Protein AF-A0A7V6NJV3-F1 (afdb_monomer_lite)

Sequence (129 aa):
MEFLDHMERPPFTVGEKKTIIDPGDWLSTETMGLIVEGKIKAVQDPDRCMKENDEMISQYQAFKESEEYSALSLIKIFEKTKDQLQQRGYYEVAIPLIRKMSPDYNEYYLKLLSANEKFISDGKIIENN

Structure (mmCIF, N/CA/C/O backbone):
data_AF-A0A7V6NJV3-F1
#
_entry.id   AF-A0A7V6NJV3-F1
#
loop_
_atom_site.group_PDB
_atom_site.id
_atom_site.type_symbol
_atom_site.label_atom_id
_atom_site.label_alt_id
_atom_site.label_comp_id
_atom_site.label_asym_id
_atom_site.label_entity_id
_atom_site.label_seq_id
_atom_site.pdbx_PDB_ins_code
_atom_site.Cartn_x
_atom_site.Cartn_y
_atom_site.Cartn_z
_atom_site.occupancy
_atom_site.B_iso_or_equiv
_atom_site.auth_seq_id
_atom_site.auth_comp_id
_atom_site.auth_asym_id
_atom_site.auth_atom_id
_atom_site.pdbx_PDB_model_num
ATOM 1 N N . MET A 1 1 ? -2.631 -18.355 -15.934 1.00 59.09 1 MET A N 1
ATOM 2 C CA . MET A 1 1 ? -1.225 -18.008 -15.648 1.00 59.09 1 MET A CA 1
ATOM 3 C C . MET A 1 1 ? -0.612 -17.203 -16.783 1.00 59.09 1 MET A C 1
ATOM 5 O O . MET A 1 1 ? -0.001 -16.199 -16.460 1.00 59.09 1 MET A O 1
ATOM 9 N N . GLU A 1 2 ? -0.917 -17.512 -18.054 1.00 78.88 2 GLU A N 1
ATOM 10 C CA . GLU A 1 2 ? -0.373 -16.806 -19.237 1.00 78.88 2 GLU A CA 1
ATOM 11 C C . GLU A 1 2 ? -0.377 -15.268 -19.166 1.00 78.88 2 GLU A C 1
ATOM 13 O O . GLU A 1 2 ? 0.581 -14.639 -19.594 1.00 78.88 2 GLU A O 1
ATOM 18 N N . PHE A 1 3 ? -1.402 -14.633 -18.583 1.00 87.56 3 PHE A N 1
ATOM 19 C CA . PHE A 1 3 ? -1.435 -13.168 -18.466 1.00 87.56 3 PHE A CA 1
ATOM 20 C C . PHE A 1 3 ? -0.214 -12.586 -17.726 1.00 87.56 3 PHE A C 1
ATOM 22 O O . PHE A 1 3 ? 0.371 -11.609 -18.187 1.00 87.56 3 PHE A O 1
ATOM 29 N N . LEU A 1 4 ? 0.183 -13.177 -16.590 1.00 84.44 4 LEU A N 1
ATOM 30 C CA . LEU A 1 4 ? 1.318 -12.676 -15.804 1.00 84.44 4 LEU A CA 1
ATOM 31 C C . LEU A 1 4 ? 2.654 -12.986 -16.487 1.00 84.44 4 LEU A C 1
ATOM 33 O O . LEU A 1 4 ? 3.577 -12.180 -16.398 1.00 84.44 4 LEU A O 1
ATOM 37 N N . ASP A 1 5 ? 2.729 -14.108 -17.204 1.00 86.00 5 ASP A N 1
ATOM 38 C CA . ASP A 1 5 ? 3.933 -14.541 -17.920 1.00 86.00 5 ASP A CA 1
ATOM 39 C C . ASP A 1 5 ? 4.291 -13.590 -19.079 1.00 86.00 5 ASP A C 1
ATOM 41 O O . ASP A 1 5 ? 5.453 -13.488 -19.472 1.00 86.00 5 ASP A O 1
ATOM 45 N N . HIS A 1 6 ? 3.305 -12.851 -19.599 1.00 86.38 6 HIS A N 1
ATOM 46 C CA . HIS A 1 6 ? 3.474 -11.860 -20.665 1.00 86.38 6 HIS A CA 1
ATOM 47 C C . HIS A 1 6 ? 3.556 -10.407 -20.168 1.00 86.38 6 HIS A C 1
ATOM 49 O O . HIS A 1 6 ? 3.683 -9.489 -20.983 1.00 86.38 6 HIS A O 1
ATOM 55 N N . MET A 1 7 ? 3.504 -10.158 -18.854 1.00 84.44 7 MET A N 1
ATOM 56 C CA . MET A 1 7 ? 3.704 -8.804 -18.338 1.00 84.44 7 MET A CA 1
ATOM 57 C C . MET A 1 7 ? 5.172 -8.403 -18.448 1.00 84.44 7 MET A C 1
ATOM 59 O O . MET A 1 7 ? 6.038 -8.887 -17.718 1.00 84.44 7 MET A O 1
ATOM 63 N N . GLU A 1 8 ? 5.459 -7.460 -19.340 1.00 84.56 8 GLU A N 1
ATOM 64 C CA . GLU A 1 8 ? 6.790 -6.877 -19.408 1.00 84.56 8 GLU A CA 1
ATOM 65 C C . GLU A 1 8 ? 7.047 -6.004 -18.181 1.00 84.56 8 GLU A C 1
ATOM 67 O O . GLU A 1 8 ? 6.161 -5.337 -17.636 1.00 84.56 8 GLU A O 1
ATOM 72 N N . ARG A 1 9 ? 8.311 -5.971 -17.769 1.00 77.88 9 ARG A N 1
ATOM 73 C CA . ARG A 1 9 ? 8.757 -5.101 -16.688 1.00 77.88 9 ARG A CA 1
ATOM 74 C C . ARG A 1 9 ? 8.589 -3.630 -17.097 1.00 77.88 9 ARG A C 1
ATOM 76 O O . ARG A 1 9 ? 8.971 -3.287 -18.219 1.00 77.88 9 ARG A O 1
ATOM 83 N N . PRO A 1 10 ? 8.143 -2.742 -16.186 1.00 85.06 10 PRO A N 1
ATOM 84 C CA . PRO A 1 10 ? 8.187 -1.306 -16.428 1.00 85.06 10 PRO A CA 1
ATOM 85 C C . PRO A 1 10 ? 9.588 -0.859 -16.883 1.00 85.06 10 PRO A C 1
ATOM 87 O O . PRO A 1 10 ? 10.594 -1.381 -16.381 1.00 85.06 10 PRO A O 1
ATOM 90 N N . PRO A 1 11 ? 9.692 0.108 -17.813 1.00 87.56 11 PRO A N 1
ATOM 91 C CA . PRO A 1 11 ? 10.969 0.533 -18.377 1.00 87.56 11 PRO A CA 1
ATOM 92 C C . PRO A 1 11 ? 11.748 1.409 -17.384 1.00 87.56 11 PRO A C 1
ATOM 94 O O . PRO A 1 11 ? 11.845 2.627 -17.542 1.00 87.56 11 PRO A O 1
ATOM 97 N N . PHE A 1 12 ? 12.282 0.805 -16.322 1.00 90.31 12 PHE A N 1
ATOM 98 C CA . PHE A 1 12 ? 13.040 1.511 -15.291 1.00 90.31 12 PHE A CA 1
ATOM 99 C C . PHE A 1 12 ? 14.405 1.987 -15.806 1.00 90.31 12 PHE A C 1
ATOM 101 O O . PHE A 1 12 ? 15.136 1.234 -16.463 1.00 90.31 12 PHE A O 1
ATOM 108 N N . THR A 1 13 ? 14.780 3.219 -15.462 1.00 91.62 13 THR A N 1
ATOM 109 C CA . THR A 1 13 ? 16.120 3.767 -15.705 1.00 91.62 13 THR A CA 1
ATOM 110 C C . THR A 1 13 ? 17.168 3.037 -14.858 1.00 91.62 13 THR A C 1
ATOM 112 O O . THR A 1 13 ? 16.845 2.315 -13.914 1.00 91.62 13 THR A O 1
ATOM 115 N N . VAL A 1 14 ? 18.455 3.226 -15.169 1.00 88.31 14 VAL A N 1
ATOM 116 C CA . VAL A 1 14 ? 19.549 2.658 -14.358 1.00 88.31 14 VAL A CA 1
ATOM 117 C C . VAL A 1 14 ? 19.492 3.164 -12.910 1.00 88.31 14 VAL A C 1
ATOM 119 O O 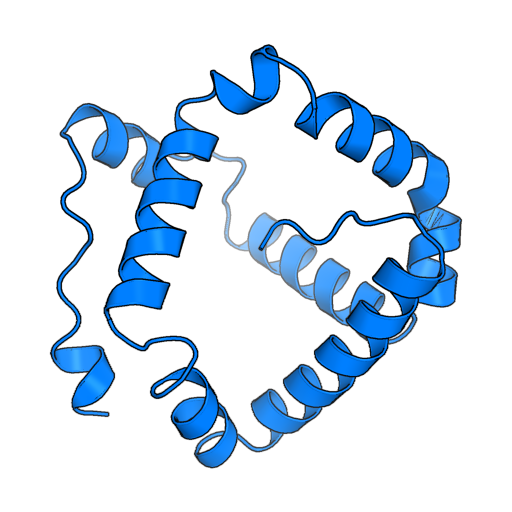. VAL A 1 14 ? 19.685 2.377 -11.986 1.00 88.31 14 VAL A O 1
ATOM 122 N N . GLY A 1 15 ? 19.168 4.447 -12.710 1.00 87.31 15 GLY A N 1
ATOM 123 C CA . GLY A 1 15 ? 19.010 5.037 -11.378 1.00 87.31 15 GLY A CA 1
ATOM 124 C C . GLY A 1 15 ? 17.850 4.418 -10.597 1.00 87.31 15 GLY A C 1
ATOM 125 O O . GLY A 1 15 ? 18.038 3.996 -9.462 1.00 87.31 15 GLY A O 1
ATOM 126 N N . GLU A 1 16 ? 16.685 4.271 -11.235 1.00 89.88 16 GLU A N 1
ATOM 127 C CA . GLU A 1 16 ? 15.503 3.640 -10.625 1.00 89.88 16 GLU A CA 1
ATOM 128 C C . GLU A 1 16 ? 15.775 2.177 -10.241 1.00 89.88 16 GLU A C 1
ATOM 130 O O . GLU A 1 16 ? 15.445 1.747 -9.139 1.00 89.88 16 GLU A O 1
ATOM 135 N N . LYS A 1 17 ? 16.449 1.414 -11.114 1.00 87.81 17 LYS A N 1
ATOM 136 C CA . LYS A 1 17 ? 16.841 0.026 -10.822 1.00 87.81 17 LYS A CA 1
ATOM 137 C C . LYS A 1 17 ? 17.751 -0.071 -9.602 1.00 87.81 17 LYS A C 1
ATOM 139 O O . LYS A 1 17 ? 17.572 -0.987 -8.806 1.00 87.81 17 LYS A O 1
ATOM 144 N N . LYS A 1 18 ? 18.702 0.856 -9.441 1.00 86.44 18 LYS A N 1
ATOM 145 C CA . LYS A 1 18 ? 19.582 0.885 -8.267 1.00 86.44 18 LYS A CA 1
ATOM 146 C C . LYS A 1 18 ? 18.776 1.079 -6.979 1.00 86.44 18 LYS A C 1
ATOM 148 O O . LYS A 1 18 ? 18.987 0.329 -6.038 1.00 86.44 18 LYS A O 1
ATOM 153 N N . THR A 1 19 ? 17.823 2.013 -6.971 1.00 84.50 19 THR A N 1
ATOM 154 C CA . THR A 1 19 ? 16.923 2.241 -5.825 1.00 84.50 19 THR A CA 1
ATOM 155 C C . THR A 1 19 ? 16.076 1.010 -5.480 1.00 84.50 19 THR A C 1
ATOM 157 O O . THR A 1 19 ? 15.805 0.775 -4.311 1.00 84.50 19 THR A O 1
ATOM 160 N N . ILE A 1 20 ? 15.666 0.216 -6.475 1.00 84.06 20 ILE A N 1
ATOM 161 C CA . ILE A 1 20 ? 14.860 -0.999 -6.254 1.00 84.06 20 ILE A CA 1
ATOM 162 C C . ILE A 1 20 ? 15.707 -2.164 -5.718 1.00 84.06 20 ILE A C 1
ATOM 164 O O . ILE A 1 20 ? 15.247 -2.915 -4.864 1.00 84.06 20 ILE A O 1
ATOM 168 N N . ILE A 1 21 ? 16.911 -2.361 -6.265 1.00 80.94 21 ILE A N 1
ATOM 169 C CA . ILE A 1 21 ? 17.743 -3.549 -5.998 1.00 80.94 21 ILE A CA 1
ATOM 170 C C . ILE A 1 21 ? 18.493 -3.438 -4.668 1.00 80.94 21 ILE A C 1
ATOM 172 O O . ILE A 1 21 ? 18.780 -4.460 -4.050 1.00 80.94 21 ILE A O 1
ATOM 176 N N . ASP A 1 22 ? 18.796 -2.219 -4.232 1.00 80.12 22 ASP A N 1
ATOM 177 C CA . ASP A 1 22 ? 19.512 -1.947 -2.990 1.00 80.12 22 ASP A CA 1
ATOM 178 C C . ASP A 1 22 ? 18.619 -1.150 -2.029 1.00 80.12 22 ASP A C 1
ATOM 180 O O . ASP A 1 22 ? 18.822 0.052 -1.835 1.00 80.12 22 ASP A O 1
ATOM 184 N N . PRO A 1 23 ? 17.571 -1.780 -1.463 1.00 68.31 23 PRO A N 1
ATOM 185 C CA . PRO A 1 23 ? 16.730 -1.111 -0.484 1.00 68.31 23 PRO A CA 1
ATOM 186 C C . PRO A 1 23 ? 17.495 -0.866 0.826 1.00 68.31 23 PRO A C 1
ATOM 188 O O . PRO A 1 23 ? 17.088 -0.010 1.598 1.00 68.31 23 PRO A O 1
ATOM 191 N N . GLY A 1 24 ? 18.613 -1.555 1.075 1.00 74.25 24 GLY A N 1
ATOM 192 C CA . GLY A 1 24 ? 19.306 -1.565 2.362 1.00 74.25 24 GLY A CA 1
ATOM 193 C C . GLY A 1 24 ? 18.639 -2.481 3.396 1.00 74.25 24 GLY A C 1
ATOM 194 O O . GLY A 1 24 ? 17.645 -3.155 3.120 1.00 74.25 24 GLY A O 1
ATOM 195 N N . ASP A 1 25 ? 19.189 -2.488 4.612 1.00 73.81 25 ASP A N 1
ATOM 196 C CA . ASP A 1 25 ? 18.844 -3.453 5.670 1.00 73.81 25 ASP A CA 1
ATOM 197 C C . ASP A 1 25 ? 17.397 -3.350 6.187 1.00 73.81 25 ASP A C 1
ATOM 199 O O . ASP A 1 25 ? 16.889 -4.285 6.807 1.00 73.81 25 ASP A O 1
ATOM 203 N N . TRP A 1 26 ? 16.696 -2.240 5.922 1.00 74.19 26 TRP A N 1
ATOM 204 C CA . TRP A 1 26 ? 15.316 -2.061 6.382 1.00 74.19 26 TRP A CA 1
ATOM 205 C C . TRP A 1 26 ? 14.325 -3.006 5.688 1.00 74.19 26 TRP A C 1
ATOM 207 O O . TRP A 1 26 ? 13.280 -3.295 6.263 1.00 74.19 26 TRP A O 1
ATOM 217 N N . LEU A 1 27 ? 14.643 -3.539 4.501 1.00 77.50 27 LEU A N 1
ATOM 218 C CA . LEU A 1 27 ? 13.780 -4.472 3.762 1.00 77.50 27 LEU A CA 1
ATOM 219 C C . LEU A 1 27 ? 14.201 -5.941 3.955 1.00 77.50 27 LEU A C 1
ATOM 221 O O . LEU A 1 27 ? 14.241 -6.725 3.006 1.00 77.50 27 LEU A O 1
ATOM 225 N N . SER A 1 28 ? 14.531 -6.324 5.189 1.00 87.31 28 SER A N 1
ATOM 226 C CA . SER A 1 28 ? 14.796 -7.720 5.549 1.00 87.31 28 SER A CA 1
ATOM 227 C C . SER A 1 28 ? 13.514 -8.572 5.523 1.00 87.31 28 SER A C 1
ATOM 229 O O . SER A 1 28 ? 12.393 -8.059 5.595 1.00 87.31 28 SER A O 1
ATOM 231 N N . THR A 1 29 ? 13.660 -9.901 5.466 1.00 88.25 29 THR A N 1
ATOM 232 C CA . THR A 1 29 ? 12.519 -10.833 5.567 1.00 88.25 29 THR A CA 1
ATOM 233 C C . THR A 1 29 ? 11.769 -10.680 6.892 1.00 88.25 29 THR A C 1
ATOM 235 O O . THR A 1 29 ? 10.546 -10.803 6.919 1.00 88.25 29 THR A O 1
ATOM 238 N N . GLU A 1 30 ? 12.482 -10.382 7.981 1.00 90.81 30 GLU A N 1
ATOM 239 C CA . GLU A 1 30 ? 11.885 -10.123 9.293 1.00 90.81 30 GLU A CA 1
ATOM 240 C C . GLU A 1 30 ? 11.012 -8.865 9.256 1.00 90.81 30 GLU A C 1
ATOM 242 O O . GLU A 1 30 ? 9.832 -8.926 9.607 1.00 90.81 30 GLU A O 1
ATOM 247 N N . THR A 1 31 ? 11.542 -7.753 8.730 1.00 91.00 31 THR A N 1
ATOM 248 C CA . THR A 1 31 ? 10.763 -6.519 8.572 1.00 91.00 31 THR A CA 1
ATOM 249 C C . THR A 1 31 ? 9.549 -6.746 7.673 1.00 91.00 31 THR A C 1
ATOM 251 O O . THR A 1 31 ? 8.454 -6.275 7.979 1.00 91.00 31 THR A O 1
ATOM 254 N N . MET A 1 32 ? 9.699 -7.516 6.591 1.00 89.75 32 MET A N 1
ATOM 255 C CA . MET A 1 32 ? 8.585 -7.856 5.705 1.00 89.75 32 MET A CA 1
ATOM 256 C C . MET A 1 32 ? 7.494 -8.654 6.434 1.00 89.75 32 MET A C 1
ATOM 258 O O . MET A 1 32 ? 6.309 -8.379 6.246 1.00 89.75 32 MET A O 1
ATOM 262 N N . GLY A 1 33 ? 7.877 -9.599 7.297 1.00 93.12 33 GLY A N 1
ATOM 263 C CA . GLY A 1 33 ? 6.945 -10.353 8.137 1.00 93.12 33 GLY A CA 1
ATOM 264 C C . GLY A 1 33 ? 6.137 -9.447 9.068 1.00 93.12 33 GLY A C 1
ATOM 265 O O . GLY A 1 33 ? 4.910 -9.541 9.098 1.00 93.12 33 GLY A O 1
ATOM 266 N N . LEU A 1 34 ? 6.807 -8.508 9.745 1.00 93.31 34 LEU A N 1
ATOM 267 C CA . LEU A 1 34 ? 6.157 -7.524 10.620 1.00 93.31 34 LEU A CA 1
ATOM 268 C C . LEU A 1 34 ? 5.191 -6.612 9.848 1.00 93.31 34 LEU A C 1
ATOM 270 O O . LEU A 1 34 ? 4.076 -6.357 10.306 1.00 93.31 34 LEU A O 1
ATOM 274 N N . ILE A 1 35 ? 5.580 -6.160 8.651 1.00 91.75 35 ILE A N 1
ATOM 275 C CA . ILE A 1 35 ? 4.717 -5.349 7.778 1.00 91.75 35 ILE A CA 1
ATOM 276 C C . ILE A 1 35 ? 3.467 -6.139 7.371 1.00 91.75 35 ILE A C 1
ATOM 278 O O . ILE A 1 35 ? 2.358 -5.603 7.419 1.00 91.75 35 ILE A O 1
ATOM 282 N N . VAL A 1 36 ? 3.622 -7.402 6.961 1.00 92.62 36 VAL A N 1
ATOM 283 C CA . VAL A 1 36 ? 2.493 -8.259 6.565 1.00 92.62 36 VAL A CA 1
ATOM 284 C C . VAL A 1 36 ? 1.552 -8.500 7.744 1.00 92.62 36 VAL A C 1
ATOM 286 O O . VAL A 1 36 ? 0.340 -8.353 7.586 1.00 92.62 36 VAL A O 1
ATOM 289 N N . GLU A 1 37 ? 2.082 -8.799 8.931 1.00 94.56 37 GLU A N 1
ATOM 290 C CA . GLU A 1 37 ? 1.272 -8.986 10.138 1.00 94.56 37 GLU A CA 1
ATOM 291 C C . GLU A 1 37 ? 0.490 -7.713 10.495 1.00 94.56 37 GLU A C 1
ATOM 293 O O . GLU A 1 37 ? -0.716 -7.777 10.748 1.00 94.56 37 GLU A O 1
ATOM 298 N N . GLY A 1 38 ? 1.144 -6.548 10.450 1.00 93.56 38 GLY A N 1
ATOM 299 C CA . GLY A 1 38 ? 0.498 -5.255 10.669 1.00 93.56 38 GLY A CA 1
ATOM 300 C C . GLY A 1 38 ? -0.641 -4.994 9.679 1.00 93.56 38 GLY A C 1
ATOM 301 O O . GLY A 1 38 ? -1.738 -4.612 10.085 1.00 93.56 38 GLY A O 1
ATOM 302 N N . LYS A 1 39 ? -0.427 -5.281 8.387 1.00 92.38 39 LYS A N 1
ATOM 303 C CA . LYS A 1 39 ? -1.462 -5.150 7.346 1.00 92.38 39 LYS A CA 1
ATOM 304 C C . LYS A 1 39 ? -2.648 -6.083 7.579 1.00 92.38 39 LYS A C 1
ATOM 306 O O . LYS A 1 39 ? -3.789 -5.670 7.393 1.00 92.38 39 LYS A O 1
ATOM 311 N N . ILE A 1 40 ? -2.402 -7.330 7.981 1.00 94.44 40 ILE A N 1
ATOM 312 C CA . ILE A 1 40 ? -3.474 -8.285 8.289 1.00 94.44 40 ILE A CA 1
ATOM 313 C C . ILE A 1 40 ? -4.295 -7.790 9.482 1.00 94.44 40 ILE A C 1
ATOM 315 O O . ILE A 1 40 ? -5.521 -7.761 9.392 1.00 94.44 40 ILE A O 1
ATOM 319 N N . LYS A 1 41 ? -3.642 -7.339 10.562 1.00 93.88 41 LYS A N 1
ATOM 320 C CA . LYS A 1 41 ? -4.324 -6.780 11.741 1.00 93.88 41 LYS A CA 1
ATOM 321 C C . LYS A 1 41 ? -5.169 -5.556 11.386 1.00 93.88 41 LYS A C 1
ATOM 323 O O . LYS A 1 41 ? -6.321 -5.482 11.800 1.00 93.88 41 LYS A O 1
ATOM 328 N N . ALA A 1 42 ? -4.635 -4.649 10.566 1.00 92.62 42 ALA A N 1
ATOM 329 C CA . ALA A 1 42 ? -5.354 -3.463 10.106 1.00 92.62 42 ALA A CA 1
ATOM 330 C C . ALA A 1 42 ? -6.627 -3.801 9.312 1.00 92.62 42 ALA A C 1
ATOM 332 O O . ALA A 1 42 ? -7.632 -3.113 9.440 1.00 92.62 42 ALA A O 1
ATOM 333 N N . VAL A 1 43 ? -6.596 -4.869 8.510 1.00 94.06 43 VAL A N 1
ATOM 334 C CA . VAL A 1 43 ? -7.764 -5.344 7.751 1.00 94.06 43 VAL A CA 1
ATOM 335 C C . VAL A 1 43 ? -8.766 -6.091 8.639 1.00 94.06 43 VAL A C 1
ATOM 337 O O . VAL A 1 43 ? -9.966 -6.038 8.386 1.00 94.06 43 VAL A O 1
ATOM 340 N N . GLN A 1 44 ? -8.296 -6.800 9.669 1.00 93.69 44 GLN A N 1
ATOM 341 C CA . GLN A 1 44 ? -9.156 -7.537 10.601 1.00 93.69 44 GLN A CA 1
ATOM 342 C C . GLN A 1 44 ? -9.937 -6.616 11.545 1.00 93.69 44 GLN A C 1
ATOM 344 O O . GLN A 1 44 ? -11.081 -6.925 11.870 1.00 93.69 44 GLN A O 1
ATOM 349 N N . ASP A 1 45 ? -9.330 -5.508 11.975 1.00 94.69 45 ASP A N 1
ATOM 350 C CA . ASP A 1 45 ? -9.946 -4.525 12.869 1.00 94.69 45 ASP A CA 1
ATOM 351 C C . ASP A 1 45 ? -9.580 -3.091 12.431 1.00 94.69 45 ASP A C 1
ATOM 353 O O . ASP A 1 45 ? -8.688 -2.454 13.010 1.00 94.69 45 ASP A O 1
ATOM 357 N N . PRO A 1 46 ? -10.229 -2.584 11.363 1.00 91.62 46 PRO A N 1
ATOM 358 C CA . PRO A 1 46 ? -9.939 -1.258 10.827 1.00 91.62 46 PRO A CA 1
ATOM 359 C C . PRO A 1 46 ? -10.233 -0.152 11.843 1.00 91.62 46 PRO A C 1
ATOM 361 O O . PRO A 1 46 ? -9.444 0.781 11.949 1.00 91.62 46 PRO A O 1
ATOM 364 N N . ASP A 1 47 ? -11.287 -0.284 12.652 1.00 91.56 47 ASP A N 1
ATOM 365 C CA . ASP A 1 47 ? -11.695 0.743 13.620 1.00 91.56 47 ASP A CA 1
ATOM 366 C C . ASP A 1 47 ? -10.617 0.921 14.702 1.00 91.56 47 ASP A C 1
ATOM 368 O O . ASP A 1 47 ? -10.194 2.038 15.021 1.00 91.56 47 ASP A O 1
ATOM 372 N N . ARG A 1 48 ? -10.102 -0.196 15.233 1.00 93.88 48 ARG A N 1
ATOM 373 C CA . ARG A 1 48 ? -8.978 -0.176 16.169 1.00 93.88 48 ARG A CA 1
ATOM 374 C C . ARG A 1 48 ? -7.711 0.367 15.519 1.00 93.88 48 ARG A C 1
ATOM 376 O O . ARG A 1 48 ? -7.049 1.207 16.124 1.00 93.88 48 ARG A O 1
ATOM 383 N N . CYS A 1 49 ? -7.394 -0.064 14.297 1.00 92.19 49 CYS A N 1
ATOM 384 C CA . CYS A 1 49 ? -6.228 0.421 13.562 1.00 92.19 49 CYS A CA 1
ATOM 385 C C . CYS A 1 49 ? -6.267 1.947 13.388 1.00 92.19 49 CYS A C 1
ATOM 387 O O . CYS A 1 49 ? -5.292 2.630 13.702 1.00 92.19 49 CYS A O 1
ATOM 389 N N . MET A 1 50 ? -7.407 2.501 12.969 1.00 89.12 50 MET A N 1
ATOM 390 C CA . MET A 1 50 ? -7.579 3.944 12.786 1.00 89.12 50 MET A CA 1
ATOM 391 C C . MET A 1 50 ? -7.461 4.734 14.082 1.00 89.12 50 MET A C 1
ATOM 393 O O . MET A 1 50 ? -7.027 5.884 14.049 1.00 89.12 50 MET A O 1
ATOM 397 N N . LYS A 1 51 ? -7.877 4.146 15.208 1.00 91.50 51 LYS A N 1
ATOM 398 C CA . LYS A 1 51 ? -7.767 4.769 16.527 1.00 91.50 51 LYS A CA 1
ATOM 399 C C . LYS A 1 51 ? -6.333 4.743 17.048 1.00 91.50 51 LYS A C 1
ATOM 401 O O . LYS A 1 51 ? -5.855 5.752 17.551 1.00 91.50 51 LYS A O 1
ATOM 406 N N . GLU A 1 52 ? -5.658 3.602 16.943 1.00 94.19 52 GLU A N 1
ATOM 407 C CA . GLU A 1 52 ? -4.286 3.432 17.436 1.00 94.19 52 GLU A CA 1
ATOM 408 C C . GLU A 1 52 ? -3.265 4.223 16.604 1.00 94.19 52 GLU A C 1
ATOM 410 O O . GLU A 1 52 ? -2.229 4.613 17.132 1.00 94.19 52 GLU A O 1
ATOM 415 N N . ASN A 1 53 ? -3.564 4.494 15.328 1.00 92.06 53 ASN A N 1
ATOM 416 C CA . ASN A 1 53 ? -2.643 5.142 14.390 1.00 92.06 53 ASN A CA 1
ATOM 417 C C . ASN A 1 53 ? -3.098 6.543 13.941 1.00 92.06 53 ASN A C 1
ATOM 419 O O . ASN A 1 53 ? -2.552 7.064 12.974 1.00 92.06 53 ASN A O 1
ATOM 423 N N . ASP A 1 54 ? -4.082 7.157 14.605 1.00 90.00 54 ASP A N 1
ATOM 424 C CA . ASP A 1 54 ? -4.716 8.414 14.169 1.00 90.00 54 ASP A CA 1
ATOM 425 C C . ASP A 1 54 ? -3.719 9.550 13.873 1.00 90.00 54 ASP A C 1
ATOM 427 O O . ASP A 1 54 ? -3.726 10.141 12.790 1.00 90.00 54 ASP A O 1
ATOM 431 N N . GLU A 1 55 ? -2.815 9.811 14.819 1.00 93.06 55 GLU A N 1
ATOM 432 C CA . GLU A 1 55 ? -1.794 10.853 14.688 1.00 93.06 55 GLU A CA 1
ATOM 433 C C . GLU A 1 55 ? -0.831 10.553 13.530 1.00 93.06 55 GLU A C 1
ATOM 435 O O . GLU A 1 55 ? -0.596 11.404 12.673 1.00 93.06 55 GLU A O 1
ATOM 440 N N . MET A 1 56 ? -0.329 9.317 13.469 1.00 92.19 56 MET A N 1
ATOM 441 C CA . MET A 1 56 ? 0.571 8.835 12.416 1.00 92.19 56 MET A CA 1
ATOM 442 C C . MET A 1 56 ? -0.066 8.934 11.025 1.00 92.19 56 MET A C 1
ATOM 444 O O . MET A 1 56 ? 0.581 9.377 10.077 1.00 92.19 56 MET A O 1
ATOM 448 N N . ILE A 1 57 ? -1.342 8.557 10.897 1.00 89.88 57 ILE A N 1
ATOM 449 C CA . ILE A 1 57 ? -2.098 8.667 9.646 1.00 89.88 57 ILE A CA 1
ATOM 450 C C . ILE A 1 57 ? -2.219 10.137 9.243 1.00 89.88 57 ILE A C 1
ATOM 452 O O . ILE A 1 57 ? -1.925 10.474 8.099 1.00 89.88 57 ILE A O 1
ATOM 456 N N . SER A 1 58 ? -2.586 11.019 10.174 1.00 89.75 58 SER A N 1
ATOM 457 C CA . SER A 1 58 ? -2.751 12.451 9.901 1.00 89.75 58 SER A CA 1
ATOM 458 C C . SER A 1 58 ? -1.442 13.107 9.448 1.00 89.75 58 SER A C 1
ATOM 460 O O . SER A 1 58 ? -1.416 13.815 8.440 1.00 89.75 58 SER A O 1
ATOM 462 N N . GLN A 1 59 ? -0.334 12.822 10.139 1.00 93.62 59 GLN A N 1
ATOM 463 C CA . GLN A 1 59 ? 0.997 13.303 9.756 1.00 93.62 59 GLN A CA 1
ATOM 464 C C . GLN A 1 59 ? 1.412 12.778 8.378 1.00 93.62 59 GLN A C 1
ATOM 466 O O . GLN A 1 59 ? 1.940 13.530 7.559 1.00 93.62 59 GLN A O 1
ATOM 471 N N . TYR A 1 60 ? 1.141 11.502 8.094 1.00 92.12 60 TYR A N 1
ATOM 472 C CA . TYR A 1 60 ? 1.473 10.905 6.806 1.00 92.12 60 TYR A CA 1
ATOM 473 C C . TYR A 1 60 ? 0.640 11.479 5.652 1.00 92.12 60 TYR A C 1
ATOM 475 O O . TYR A 1 60 ? 1.193 11.716 4.581 1.00 92.12 60 TYR A O 1
ATOM 483 N N . GLN A 1 61 ? -0.655 11.752 5.849 1.00 89.44 61 GLN A N 1
ATOM 484 C CA . GLN A 1 61 ? -1.478 12.409 4.824 1.00 89.44 61 GLN A CA 1
ATOM 485 C C . GLN A 1 61 ? -0.952 13.814 4.511 1.00 89.44 61 GLN A C 1
ATOM 487 O O . GLN A 1 61 ? -0.742 14.133 3.344 1.00 89.44 61 GLN A O 1
ATOM 492 N N . ALA A 1 62 ? -0.630 14.611 5.536 1.00 92.25 62 ALA A N 1
ATOM 493 C CA . ALA A 1 62 ? -0.026 15.929 5.337 1.00 92.25 62 ALA A CA 1
ATOM 494 C C . ALA A 1 62 ? 1.326 15.840 4.606 1.00 92.25 62 ALA A C 1
ATOM 496 O O . ALA A 1 62 ? 1.621 16.641 3.721 1.00 92.25 62 ALA A O 1
ATOM 497 N N . PHE A 1 63 ? 2.141 14.829 4.927 1.00 94.06 63 PHE A N 1
ATOM 498 C CA . PHE A 1 63 ? 3.393 14.583 4.218 1.00 94.06 63 PHE A CA 1
ATOM 499 C C . PHE A 1 63 ? 3.165 14.219 2.746 1.00 94.06 63 PHE A C 1
ATOM 501 O O . PHE A 1 63 ? 3.889 14.720 1.889 1.00 94.06 63 PHE A O 1
ATOM 508 N N . LYS A 1 64 ? 2.151 13.410 2.417 1.00 91.50 64 LYS A N 1
ATOM 509 C CA . LYS A 1 64 ? 1.831 13.049 1.025 1.00 91.50 64 LYS A CA 1
ATOM 510 C C . LYS A 1 64 ? 1.476 14.250 0.145 1.00 91.50 64 LYS A C 1
ATOM 512 O O . LYS A 1 64 ? 1.711 14.191 -1.059 1.00 91.50 64 LYS A O 1
ATOM 517 N N . GLU A 1 65 ? 0.928 15.312 0.726 1.00 91.38 65 GLU A N 1
ATOM 518 C CA . GLU A 1 65 ? 0.600 16.560 0.022 1.00 91.38 65 GLU A CA 1
ATOM 519 C C . GLU A 1 65 ? 1.816 17.486 -0.159 1.00 91.38 65 GLU A C 1
ATOM 521 O O . GLU A 1 65 ? 1.736 18.498 -0.855 1.00 91.38 65 GLU A O 1
ATOM 526 N N . SER A 1 66 ? 2.958 17.151 0.447 1.00 94.38 66 SER A N 1
ATOM 527 C CA . SER A 1 66 ? 4.165 17.971 0.381 1.00 94.38 66 SER A CA 1
ATOM 528 C C . SER A 1 66 ? 4.935 17.815 -0.935 1.00 94.38 66 SER A C 1
ATOM 530 O O . SER A 1 66 ? 4.972 16.753 -1.569 1.00 94.38 66 SER A O 1
ATOM 532 N N . GLU A 1 67 ? 5.660 18.873 -1.305 1.00 94.44 67 GLU A N 1
ATOM 533 C CA . GLU A 1 67 ? 6.634 18.818 -2.400 1.00 94.44 67 GLU A CA 1
ATOM 534 C C . GLU A 1 67 ? 7.744 17.795 -2.122 1.00 94.44 67 GLU A C 1
ATOM 536 O O . GLU A 1 67 ? 8.204 17.126 -3.048 1.00 94.44 67 GLU A O 1
ATOM 541 N N . GLU A 1 68 ? 8.131 17.620 -0.853 1.00 95.50 68 GLU A N 1
ATOM 542 C CA . GLU A 1 68 ? 9.149 16.650 -0.445 1.00 95.50 68 GLU A CA 1
ATOM 543 C C . GLU A 1 68 ? 8.755 15.230 -0.860 1.00 95.50 68 GLU A C 1
ATOM 545 O O . GLU A 1 68 ? 9.545 14.548 -1.512 1.00 95.50 68 GLU A O 1
ATOM 550 N N . TYR A 1 69 ? 7.517 14.816 -0.572 1.00 93.38 69 TYR A N 1
ATOM 551 C CA . TYR A 1 69 ? 7.011 13.495 -0.942 1.00 93.38 69 TYR A CA 1
ATOM 552 C C . TYR A 1 69 ? 7.042 13.270 -2.457 1.00 93.38 69 TYR A C 1
ATOM 554 O O . TYR A 1 69 ? 7.597 12.275 -2.926 1.00 93.38 69 TYR A O 1
ATOM 562 N N . SER A 1 70 ? 6.505 14.210 -3.240 1.00 90.38 70 SER A N 1
ATOM 563 C CA . SER A 1 70 ? 6.471 14.091 -4.708 1.00 90.38 70 SER A CA 1
ATOM 564 C C . SER A 1 70 ? 7.868 14.123 -5.356 1.00 90.38 70 SER A C 1
ATOM 566 O O . SER A 1 70 ? 8.085 13.551 -6.432 1.00 90.38 70 SER A O 1
ATOM 568 N N . ALA A 1 71 ? 8.849 14.746 -4.696 1.00 91.81 71 ALA A N 1
ATOM 569 C CA . ALA A 1 71 ? 10.226 14.799 -5.168 1.00 91.81 71 ALA A CA 1
ATOM 570 C C . ALA A 1 71 ? 10.981 13.469 -4.988 1.00 91.81 71 ALA A C 1
ATOM 572 O O . ALA A 1 71 ? 11.925 13.212 -5.752 1.00 91.81 71 ALA A O 1
ATOM 573 N N . LEU A 1 72 ? 10.567 12.616 -4.037 1.00 90.06 72 LEU A N 1
ATOM 574 C CA . LEU A 1 72 ? 11.227 11.345 -3.730 1.00 90.06 72 LEU A CA 1
ATOM 575 C C . LEU A 1 72 ? 11.293 10.419 -4.954 1.00 90.06 72 LEU A C 1
ATOM 577 O O . LEU A 1 72 ? 10.292 10.111 -5.604 1.00 90.06 72 LEU A O 1
ATOM 581 N N . SER A 1 73 ? 12.4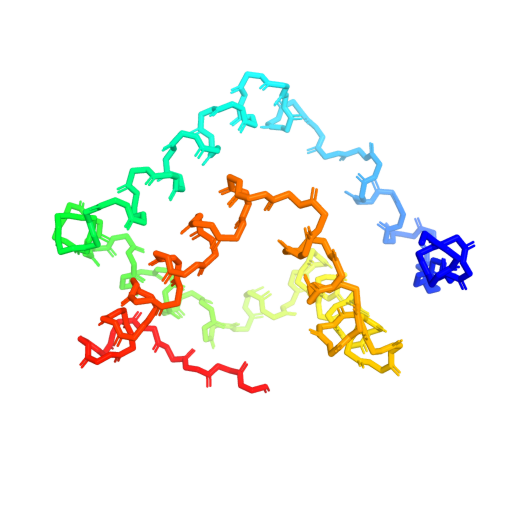90 9.886 -5.220 1.00 87.38 73 SER A N 1
ATOM 582 C CA . SER A 1 73 ? 12.723 8.912 -6.301 1.00 87.38 73 SER A CA 1
ATOM 583 C C . SER A 1 73 ? 11.815 7.682 -6.175 1.00 87.38 73 SER A C 1
ATOM 585 O O . SER A 1 73 ? 11.267 7.203 -7.165 1.00 87.38 73 SER A O 1
ATOM 587 N N . LEU A 1 74 ? 11.597 7.205 -4.944 1.00 88.00 74 LEU A N 1
ATOM 588 C CA . LEU A 1 74 ? 10.755 6.040 -4.678 1.00 88.00 74 LEU A CA 1
ATOM 589 C C . LEU A 1 74 ? 9.294 6.269 -5.088 1.00 88.00 74 LEU A C 1
ATOM 591 O O . LEU A 1 74 ? 8.670 5.361 -5.632 1.00 88.00 74 LEU A O 1
ATOM 595 N N . ILE A 1 75 ? 8.771 7.482 -4.890 1.00 91.25 75 ILE A N 1
ATOM 596 C CA . ILE A 1 75 ? 7.399 7.827 -5.276 1.00 91.25 75 ILE A CA 1
ATOM 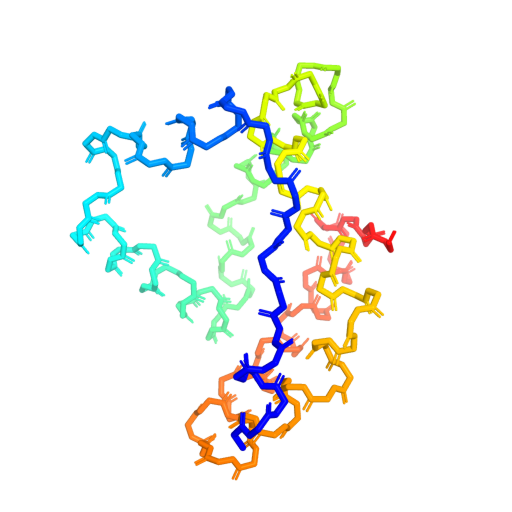597 C C . ILE A 1 75 ? 7.259 7.852 -6.798 1.00 91.25 75 ILE A C 1
ATOM 599 O O . ILE A 1 75 ? 6.322 7.274 -7.338 1.00 91.25 75 ILE A O 1
ATOM 603 N N . LYS A 1 76 ? 8.252 8.384 -7.517 1.00 90.00 76 LYS A N 1
ATOM 604 C CA . LYS A 1 76 ? 8.274 8.344 -8.992 1.00 90.00 76 LYS A CA 1
ATOM 605 C C . LYS A 1 76 ? 8.299 6.912 -9.538 1.00 90.00 76 LYS A C 1
ATOM 607 O O . LYS A 1 76 ? 7.612 6.610 -10.511 1.00 90.00 76 LYS A O 1
ATOM 612 N N . ILE A 1 77 ? 9.062 6.020 -8.901 1.00 91.56 77 ILE A N 1
ATOM 613 C CA . ILE A 1 77 ? 9.098 4.587 -9.242 1.00 91.56 77 ILE A CA 1
ATOM 614 C C . ILE A 1 77 ? 7.737 3.930 -8.980 1.00 91.56 77 ILE A C 1
ATOM 616 O O . ILE A 1 77 ? 7.269 3.143 -9.808 1.00 91.56 77 ILE A O 1
ATOM 620 N N . PHE A 1 78 ? 7.114 4.243 -7.842 1.00 90.56 78 PHE A N 1
ATOM 621 C CA . PHE A 1 78 ? 5.807 3.720 -7.461 1.00 90.56 78 PHE A CA 1
ATOM 622 C C . PHE A 1 78 ? 4.721 4.121 -8.467 1.00 90.56 78 PHE A C 1
ATOM 624 O O . PHE A 1 78 ? 4.083 3.230 -9.024 1.00 90.56 78 PHE A O 1
ATOM 631 N N . GLU A 1 79 ? 4.581 5.411 -8.785 1.00 92.00 79 GLU A N 1
ATOM 632 C CA . GLU A 1 79 ? 3.575 5.898 -9.745 1.00 92.00 79 GLU A CA 1
ATOM 633 C C . GLU A 1 79 ? 3.778 5.289 -11.137 1.00 92.00 79 GLU A C 1
ATOM 635 O O . GLU A 1 79 ? 2.859 4.721 -11.721 1.00 92.00 79 GLU A O 1
ATOM 640 N N . LYS A 1 80 ? 5.024 5.255 -11.628 1.00 92.44 80 LYS A N 1
ATOM 641 C CA . LYS A 1 80 ? 5.358 4.605 -12.905 1.00 92.44 80 LYS A CA 1
ATOM 642 C C . LYS A 1 80 ? 4.981 3.122 -12.937 1.00 92.44 80 LYS A C 1
ATOM 644 O O . LYS A 1 80 ? 4.630 2.589 -13.991 1.00 92.44 80 LYS A O 1
ATOM 649 N N . THR A 1 81 ? 5.090 2.437 -11.801 1.00 92.00 81 THR A N 1
ATOM 650 C CA . THR A 1 81 ? 4.678 1.035 -11.675 1.00 92.00 81 THR A CA 1
ATOM 651 C C . THR A 1 81 ? 3.156 0.921 -11.650 1.00 92.00 81 THR A C 1
ATOM 653 O O . THR A 1 81 ? 2.620 0.075 -12.364 1.00 92.00 81 THR A O 1
ATOM 656 N N . LYS A 1 82 ? 2.466 1.784 -10.890 1.00 92.25 82 LYS A N 1
ATOM 657 C CA . LYS A 1 82 ? 0.997 1.858 -10.822 1.00 92.25 82 LYS A CA 1
ATOM 658 C C . LYS A 1 82 ? 0.398 2.028 -12.219 1.00 92.25 82 LYS A C 1
ATOM 660 O O . LYS A 1 82 ? -0.400 1.194 -12.644 1.00 92.25 82 LYS A O 1
ATOM 665 N N . ASP A 1 83 ? 0.876 3.023 -12.963 1.00 92.88 83 ASP A N 1
ATOM 666 C CA . ASP A 1 83 ? 0.407 3.335 -14.315 1.00 92.88 83 ASP A CA 1
ATOM 667 C C . ASP A 1 83 ? 0.584 2.155 -15.274 1.00 92.88 83 ASP A C 1
ATOM 669 O O . ASP A 1 83 ? -0.311 1.829 -16.051 1.00 92.88 83 ASP A O 1
ATOM 673 N N . GLN A 1 84 ? 1.731 1.472 -15.211 1.00 92.06 84 GLN A N 1
ATOM 674 C CA . GLN A 1 84 ? 1.992 0.297 -16.044 1.00 92.06 84 GLN A CA 1
ATOM 675 C C . GLN A 1 84 ? 1.069 -0.875 -15.701 1.00 92.06 84 GLN A C 1
ATOM 677 O O . GLN A 1 84 ? 0.572 -1.539 -16.610 1.00 92.06 84 GLN A O 1
ATOM 682 N N . LEU A 1 85 ? 0.832 -1.140 -14.413 1.00 92.06 85 LEU A N 1
ATOM 683 C CA . LEU A 1 85 ? -0.077 -2.203 -13.980 1.00 92.06 85 LEU A CA 1
ATOM 684 C C . LEU A 1 85 ? -1.513 -1.916 -14.433 1.00 92.06 85 LEU A C 1
ATOM 686 O O . LEU A 1 85 ? -2.178 -2.817 -14.946 1.00 92.06 85 LEU A O 1
ATOM 690 N N . GLN A 1 86 ? -1.958 -0.665 -14.319 1.00 92.50 86 GLN A N 1
ATOM 691 C CA . GLN A 1 86 ? -3.273 -0.234 -14.786 1.00 92.50 86 GLN A CA 1
ATOM 692 C C . GLN A 1 86 ? -3.406 -0.354 -16.310 1.00 92.50 86 GLN A C 1
ATOM 694 O O . GLN A 1 86 ? -4.330 -0.997 -16.800 1.00 92.50 86 GLN A O 1
ATOM 699 N N . GLN A 1 87 ? -2.452 0.177 -17.081 1.00 91.94 87 GLN A N 1
ATOM 700 C CA . GLN A 1 87 ? -2.485 0.113 -18.550 1.00 91.94 87 GLN A CA 1
ATOM 701 C C . GLN A 1 87 ? -2.464 -1.320 -19.093 1.00 91.94 87 GLN A C 1
ATOM 703 O O . GLN A 1 87 ? -3.008 -1.584 -20.164 1.00 91.94 87 GLN A O 1
ATOM 708 N N . ARG A 1 88 ? -1.830 -2.250 -18.373 1.00 91.00 88 ARG A N 1
ATOM 709 C CA . ARG A 1 88 ? -1.715 -3.654 -18.787 1.00 91.00 88 ARG A CA 1
ATOM 710 C C . ARG A 1 88 ? -2.887 -4.520 -18.330 1.00 91.00 88 ARG A C 1
ATOM 712 O O . ARG A 1 88 ? -2.908 -5.699 -18.666 1.00 91.00 88 ARG A O 1
ATOM 719 N N . GLY A 1 89 ? -3.857 -3.968 -17.600 1.00 91.81 89 GLY A N 1
ATOM 720 C CA . GLY A 1 89 ? -5.031 -4.707 -17.137 1.00 91.81 89 GLY A CA 1
ATOM 721 C C . GLY A 1 89 ? -4.770 -5.583 -15.908 1.00 91.81 89 GLY A C 1
ATOM 722 O O . GLY A 1 89 ? -5.450 -6.589 -15.711 1.00 91.81 89 GLY A O 1
ATOM 723 N N . TYR A 1 90 ? -3.742 -5.286 -15.104 1.00 93.44 90 TYR A N 1
ATOM 724 C CA . TYR A 1 90 ? -3.398 -6.107 -13.938 1.00 93.44 90 TYR A CA 1
ATOM 725 C C . TYR A 1 90 ? -4.550 -6.167 -12.925 1.00 93.44 90 TYR A C 1
ATOM 727 O O . TYR A 1 90 ? -4.881 -7.239 -12.411 1.00 93.44 90 TYR A O 1
ATOM 735 N N . TYR A 1 91 ? -5.191 -5.031 -12.654 1.00 93.38 91 TYR A N 1
ATOM 736 C CA . TYR A 1 91 ? -6.280 -4.952 -11.683 1.00 93.38 91 TYR A CA 1
ATOM 737 C C . TYR A 1 91 ? -7.562 -5.614 -12.208 1.00 93.38 91 TYR A C 1
ATOM 739 O O . TYR A 1 91 ? -8.292 -6.241 -11.443 1.00 93.38 91 TYR A O 1
ATOM 747 N N . GLU A 1 92 ? -7.797 -5.545 -13.516 1.00 94.44 92 GLU A N 1
ATOM 748 C CA . GLU A 1 92 ? -8.998 -6.021 -14.199 1.00 94.44 92 GLU A CA 1
ATOM 749 C C . GLU A 1 92 ? -8.920 -7.507 -14.572 1.00 94.44 92 GLU A C 1
ATOM 751 O O . GLU A 1 92 ? -9.945 -8.184 -14.632 1.00 94.44 92 GLU A O 1
ATOM 756 N N . VAL A 1 93 ? -7.715 -8.031 -14.821 1.00 93.56 93 VAL A N 1
ATOM 757 C CA . VAL A 1 93 ? -7.498 -9.403 -15.306 1.00 93.56 93 VAL A CA 1
ATOM 758 C C . VAL A 1 93 ? -6.760 -10.252 -14.276 1.00 93.56 93 VAL A C 1
ATOM 760 O O . VAL A 1 93 ? -7.272 -11.295 -13.861 1.00 93.56 93 VAL A O 1
ATOM 763 N N . ALA A 1 94 ? -5.572 -9.835 -13.828 1.00 93.19 94 ALA A N 1
ATOM 764 C CA . ALA A 1 94 ? -4.761 -10.663 -12.933 1.00 93.19 94 ALA A CA 1
ATOM 765 C C . ALA A 1 94 ? -5.391 -10.825 -11.549 1.00 93.19 94 ALA A C 1
ATOM 767 O O . ALA A 1 94 ? -5.519 -11.956 -11.081 1.00 93.19 94 ALA A O 1
ATOM 768 N N . ILE A 1 95 ? -5.811 -9.736 -10.897 1.00 94.44 95 ILE A N 1
ATOM 769 C CA . ILE A 1 95 ? -6.378 -9.813 -9.542 1.00 94.44 95 ILE A CA 1
ATOM 770 C C . ILE A 1 95 ? -7.611 -10.739 -9.485 1.00 94.44 95 ILE A C 1
ATOM 772 O O . ILE A 1 95 ? -7.624 -11.632 -8.630 1.00 94.44 95 ILE A O 1
ATOM 776 N N . PRO A 1 96 ? -8.611 -10.648 -10.390 1.00 95.00 96 PRO A N 1
ATOM 777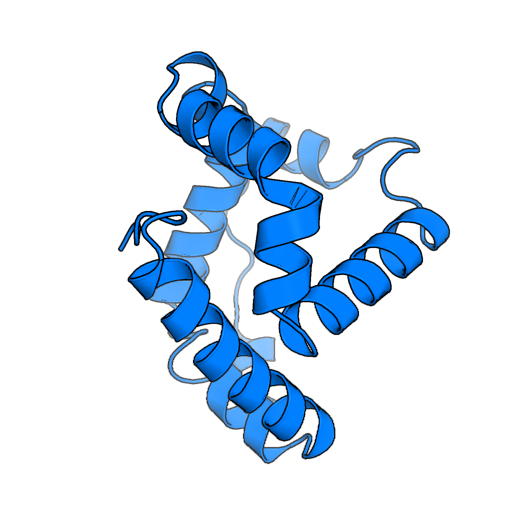 C CA . PRO A 1 96 ? -9.728 -11.595 -10.414 1.00 95.00 96 PRO A CA 1
ATOM 778 C C . PRO A 1 96 ? -9.303 -13.051 -10.624 1.00 95.00 96 PRO A C 1
ATOM 780 O O . PRO A 1 96 ? -9.854 -13.950 -9.985 1.00 95.00 96 PRO A O 1
ATOM 783 N N . LEU A 1 97 ? -8.301 -13.305 -11.474 1.00 94.56 97 LEU A N 1
ATOM 784 C CA . LEU A 1 97 ? -7.768 -14.653 -11.671 1.00 94.56 97 LEU A CA 1
ATOM 785 C C . LEU A 1 97 ? -7.100 -15.187 -10.399 1.00 94.56 97 LEU A C 1
ATOM 787 O O . LEU A 1 97 ? -7.364 -16.325 -10.017 1.00 94.56 97 LEU A O 1
ATOM 791 N N . ILE A 1 98 ? -6.281 -14.381 -9.715 1.00 94.19 98 ILE A N 1
ATOM 792 C CA . ILE A 1 98 ? -5.626 -14.769 -8.455 1.00 94.19 98 ILE A CA 1
ATOM 793 C C . ILE A 1 98 ? -6.678 -15.096 -7.390 1.00 94.19 98 ILE A C 1
ATOM 795 O O . ILE A 1 98 ? -6.600 -16.149 -6.758 1.00 94.19 98 ILE A O 1
ATOM 799 N N . ARG A 1 99 ? -7.713 -14.257 -7.254 1.00 96.06 99 ARG A N 1
ATOM 800 C CA . ARG A 1 99 ? -8.850 -14.502 -6.350 1.00 96.06 99 ARG A CA 1
ATOM 801 C C . ARG A 1 99 ? -9.573 -15.812 -6.662 1.00 96.06 99 ARG A C 1
ATOM 803 O O . ARG A 1 99 ? -9.948 -16.535 -5.749 1.00 96.06 99 ARG A O 1
ATOM 810 N N . LYS A 1 100 ? -9.749 -16.150 -7.942 1.00 95.75 100 LYS A N 1
ATOM 811 C CA . LYS A 1 100 ? -10.365 -17.422 -8.347 1.00 95.75 100 LYS A CA 1
ATOM 812 C C . LYS A 1 100 ? -9.485 -18.633 -8.016 1.00 95.75 100 LYS A C 1
ATOM 814 O O . LYS A 1 100 ? -10.014 -19.697 -7.713 1.00 95.75 100 LYS A O 1
ATOM 819 N N . MET A 1 101 ? -8.164 -18.485 -8.103 1.00 95.50 101 MET A N 1
ATOM 820 C CA . MET A 1 101 ? -7.204 -19.566 -7.849 1.00 95.50 101 MET A CA 1
ATOM 821 C C . MET A 1 101 ? -6.911 -19.781 -6.357 1.00 95.50 101 MET A C 1
ATOM 823 O O . MET A 1 101 ? -6.521 -20.881 -5.979 1.00 95.50 101 MET A O 1
ATOM 827 N N . SER A 1 102 ? -7.092 -18.760 -5.515 1.00 96.94 102 SER A N 1
ATOM 828 C CA . SER A 1 102 ? -6.798 -18.815 -4.080 1.00 96.94 102 SER A CA 1
ATOM 829 C C . SER A 1 102 ? -8.001 -18.348 -3.247 1.00 96.94 102 SER A C 1
ATOM 831 O O . SER A 1 102 ? -8.242 -17.140 -3.142 1.00 96.94 102 SER A O 1
ATOM 833 N N . PRO A 1 103 ? -8.747 -19.285 -2.626 1.00 96.31 103 PRO A N 1
ATOM 834 C CA . PRO A 1 103 ? -9.858 -18.957 -1.733 1.00 96.31 103 PRO A CA 1
ATOM 835 C C . PRO A 1 103 ? -9.441 -18.051 -0.567 1.00 96.31 103 PRO A C 1
ATOM 837 O O . PRO A 1 103 ? -10.107 -17.047 -0.322 1.00 96.31 103 PRO A O 1
ATOM 840 N N . ASP A 1 104 ? -8.306 -18.344 0.074 1.00 95.75 104 ASP A N 1
ATOM 841 C CA . ASP A 1 104 ? -7.780 -17.560 1.201 1.00 95.75 104 ASP A CA 1
ATOM 842 C C . ASP A 1 104 ? -7.458 -16.117 0.787 1.00 95.75 104 ASP A C 1
ATOM 844 O O . ASP A 1 104 ? -7.791 -15.162 1.493 1.00 95.75 104 ASP A O 1
ATOM 848 N N . TYR A 1 105 ? -6.863 -15.933 -0.399 1.00 95.12 105 TYR A N 1
ATOM 849 C CA . TYR A 1 105 ? -6.611 -14.597 -0.934 1.00 95.12 105 TYR A CA 1
ATOM 850 C C . TYR A 1 105 ? -7.913 -13.861 -1.249 1.00 95.12 105 TYR A C 1
ATOM 852 O O . TYR A 1 105 ? -8.020 -12.666 -0.982 1.00 95.12 105 TYR A O 1
ATOM 860 N N . ASN A 1 106 ? -8.920 -14.550 -1.795 1.00 97.44 106 ASN A N 1
ATOM 861 C CA . ASN A 1 106 ? -10.218 -13.934 -2.046 1.00 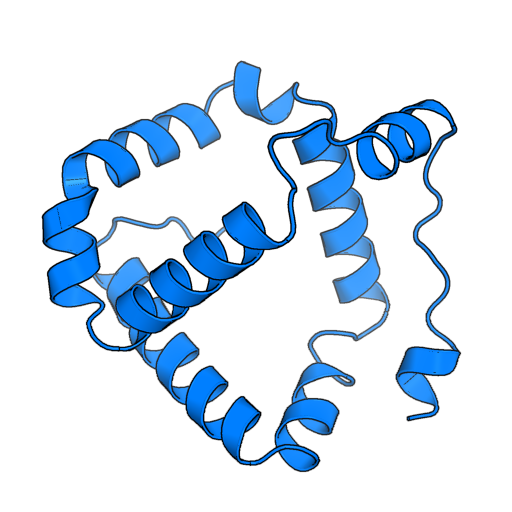97.44 106 ASN A CA 1
ATOM 862 C C . ASN A 1 106 ? -10.911 -13.502 -0.746 1.00 97.44 106 ASN A C 1
ATOM 864 O O . ASN A 1 106 ? -11.470 -12.409 -0.706 1.00 97.44 106 ASN A O 1
ATOM 868 N N . GLU A 1 107 ? -10.850 -14.310 0.315 1.00 96.50 107 GLU A N 1
ATOM 869 C CA . GLU A 1 107 ? -11.378 -13.928 1.627 1.00 96.50 107 GLU A CA 1
ATOM 870 C C . GLU A 1 107 ? -10.664 -12.684 2.174 1.00 96.50 107 GLU A C 1
ATOM 872 O O . GLU A 1 107 ? -11.319 -11.721 2.580 1.00 96.50 107 GLU A O 1
ATOM 877 N N . TYR A 1 108 ? -9.328 -12.666 2.134 1.00 94.94 108 TYR A N 1
ATOM 878 C CA . TYR A 1 108 ? -8.544 -11.497 2.531 1.00 94.94 108 TYR A CA 1
ATOM 879 C C . TYR A 1 108 ? -8.904 -10.255 1.703 1.00 94.94 108 TYR A C 1
ATOM 881 O O . TYR A 1 108 ? -9.117 -9.183 2.264 1.00 94.94 108 TYR A O 1
ATOM 889 N N . TYR A 1 109 ? -9.023 -10.398 0.382 1.00 95.75 109 TYR A N 1
ATOM 890 C CA . TYR A 1 109 ? -9.352 -9.303 -0.529 1.00 95.75 109 TYR A CA 1
ATOM 891 C C . TYR A 1 109 ? -10.729 -8.693 -0.231 1.00 95.75 109 TYR A C 1
ATOM 893 O O . TYR A 1 109 ? -10.877 -7.475 -0.239 1.00 95.75 109 TYR A O 1
ATOM 901 N N . LEU A 1 110 ? -11.735 -9.515 0.082 1.00 96.31 110 LEU A N 1
ATOM 902 C CA . LEU A 1 110 ? -13.063 -9.023 0.468 1.00 96.31 110 LEU A CA 1
ATOM 903 C C . LEU A 1 110 ? -13.024 -8.240 1.789 1.00 96.31 110 LEU A C 1
ATOM 905 O O . LEU A 1 110 ? -13.650 -7.185 1.889 1.00 96.31 110 LEU A O 1
ATOM 909 N N . LYS A 1 111 ? -12.254 -8.709 2.780 1.00 95.62 111 LYS A N 1
ATOM 910 C CA . LYS A 1 111 ? -12.041 -7.958 4.030 1.00 95.62 111 LYS A CA 1
ATOM 911 C C . LYS A 1 111 ? -11.311 -6.642 3.769 1.00 95.62 111 LYS A C 1
ATOM 913 O O . LYS A 1 111 ? -11.678 -5.624 4.344 1.00 95.62 111 LYS A O 1
ATOM 918 N N . LEU A 1 112 ? -10.320 -6.650 2.877 1.00 94.81 112 LEU A N 1
ATOM 919 C CA . LEU A 1 112 ? -9.578 -5.455 2.485 1.00 94.81 112 LEU A CA 1
ATOM 920 C C . LEU A 1 112 ? -10.493 -4.403 1.841 1.00 94.81 112 LEU A C 1
ATOM 922 O O . LEU A 1 112 ? -10.374 -3.233 2.187 1.00 94.81 112 LEU A O 1
ATOM 926 N N . LEU A 1 113 ? -11.423 -4.802 0.964 1.00 94.50 113 LEU A N 1
ATOM 927 C CA . LEU A 1 113 ? -12.412 -3.881 0.384 1.00 94.50 113 LEU A CA 1
ATOM 928 C C . LEU A 1 113 ? -13.296 -3.244 1.463 1.00 94.50 113 LEU A C 1
ATOM 930 O O . LEU A 1 113 ? -13.429 -2.025 1.498 1.00 94.50 113 LEU A O 1
ATOM 934 N N . SER A 1 114 ? -13.832 -4.049 2.383 1.00 93.94 114 SER A N 1
ATOM 935 C CA . SER A 1 114 ? -14.663 -3.537 3.480 1.00 93.94 114 SER A CA 1
ATOM 936 C C . SER A 1 114 ? -13.884 -2.612 4.427 1.00 93.9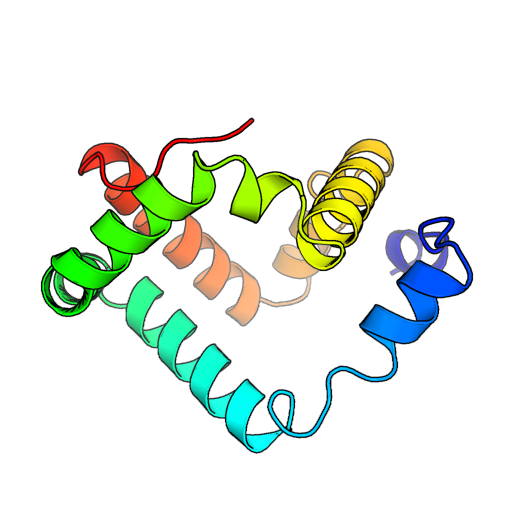4 114 SER A C 1
ATOM 938 O O . SER A 1 114 ? -14.404 -1.587 4.865 1.00 93.94 114 SER A O 1
ATOM 940 N N . ALA A 1 115 ? -12.619 -2.928 4.719 1.00 92.31 115 ALA A N 1
ATOM 941 C CA . ALA A 1 115 ? -11.748 -2.054 5.501 1.00 92.31 115 ALA A CA 1
ATOM 942 C C . ALA A 1 115 ? -11.456 -0.736 4.762 1.00 92.31 115 ALA A C 1
ATOM 944 O O . ALA A 1 115 ? -11.483 0.328 5.375 1.00 92.31 115 ALA A O 1
ATOM 945 N N . ASN A 1 116 ? -11.235 -0.788 3.446 1.00 92.12 116 ASN A N 1
ATOM 946 C CA . ASN A 1 116 ? -11.009 0.396 2.619 1.00 92.12 116 ASN A CA 1
ATOM 947 C C . ASN A 1 116 ? -12.216 1.344 2.616 1.00 92.12 116 ASN A C 1
ATOM 949 O O . ASN A 1 116 ? -12.041 2.547 2.789 1.00 92.12 116 ASN A O 1
ATOM 953 N N . GLU A 1 117 ? -13.435 0.812 2.494 1.00 91.44 117 GLU A N 1
ATOM 954 C CA . GLU A 1 117 ? -14.668 1.608 2.586 1.00 91.44 117 GLU A CA 1
ATOM 955 C C . GLU A 1 117 ? -14.752 2.383 3.909 1.00 91.44 117 GLU A C 1
ATOM 957 O O . GLU A 1 117 ? -15.130 3.557 3.916 1.00 91.44 117 GLU A O 1
ATOM 962 N N . LYS A 1 118 ? -14.340 1.763 5.023 1.00 88.44 118 LYS A N 1
ATOM 963 C CA . LYS A 1 118 ? -14.270 2.431 6.330 1.00 88.44 118 LYS A CA 1
ATOM 964 C C . LYS A 1 118 ? -13.197 3.514 6.365 1.00 88.44 118 LYS A C 1
ATOM 966 O O . LYS A 1 118 ? -13.479 4.637 6.770 1.00 88.44 118 LYS A O 1
ATOM 971 N N . PHE A 1 119 ? -11.991 3.207 5.882 1.00 85.88 119 PHE A N 1
ATOM 972 C CA . PHE A 1 119 ? -10.888 4.170 5.856 1.00 85.88 119 PHE A CA 1
ATOM 973 C C . PHE A 1 119 ? -11.211 5.432 5.040 1.00 85.88 119 PHE A C 1
ATOM 975 O O . PHE A 1 119 ? -10.785 6.526 5.417 1.00 85.88 119 PHE A O 1
ATOM 982 N N . ILE A 1 120 ? -11.972 5.284 3.950 1.00 87.38 120 ILE A N 1
ATOM 983 C CA . ILE A 1 120 ? -12.471 6.397 3.131 1.00 87.38 120 ILE A CA 1
ATOM 984 C C . ILE A 1 120 ? -13.589 7.150 3.863 1.00 87.38 120 ILE A C 1
ATOM 986 O O . ILE A 1 120 ? -13.540 8.375 3.960 1.00 87.38 120 ILE A O 1
ATOM 990 N N . SER A 1 121 ? -14.584 6.433 4.400 1.00 85.50 121 SER A N 1
ATOM 991 C CA . SER A 1 121 ? -15.762 7.039 5.049 1.00 85.50 121 SER A CA 1
ATOM 992 C C . SER A 1 121 ? -15.401 7.899 6.260 1.00 85.50 121 SER A C 1
ATOM 994 O O . SER A 1 121 ? -15.987 8.959 6.464 1.00 85.50 121 SER A O 1
ATOM 996 N N . ASP A 1 122 ? -14.393 7.483 7.023 1.00 77.00 122 ASP A N 1
ATOM 997 C CA . ASP A 1 122 ? -13.900 8.207 8.197 1.00 77.00 122 ASP A CA 1
ATOM 998 C C . ASP A 1 122 ? -13.002 9.411 7.831 1.00 77.00 122 ASP A C 1
ATOM 1000 O O . ASP A 1 122 ? -12.444 10.068 8.712 1.00 77.00 122 ASP A O 1
ATOM 1004 N N . GLY A 1 123 ? -12.845 9.714 6.535 1.00 65.06 123 GLY A N 1
ATOM 1005 C CA . GLY A 1 123 ? -12.158 10.907 6.034 1.00 65.06 123 GLY A CA 1
ATOM 1006 C C . GLY A 1 123 ? -10.641 10.909 6.225 1.00 65.06 123 GLY A C 1
ATOM 1007 O O . GLY A 1 123 ? -10.012 11.955 6.081 1.00 65.06 123 GLY A O 1
ATOM 1008 N N . LYS A 1 124 ? -10.035 9.760 6.558 1.00 62.75 124 LYS A N 1
ATOM 1009 C CA . LYS A 1 124 ? -8.594 9.662 6.862 1.00 62.75 124 LYS A CA 1
ATOM 1010 C C . LYS A 1 124 ? -7.728 9.232 5.680 1.00 62.75 124 LYS A C 1
ATOM 1012 O O . LYS A 1 124 ? -6.500 9.243 5.790 1.00 62.75 124 LYS A O 1
ATOM 1017 N N . ILE A 1 125 ? -8.334 8.842 4.559 1.00 65.25 125 ILE A N 1
ATOM 1018 C CA . ILE A 1 125 ? -7.633 8.522 3.312 1.00 65.25 125 ILE A CA 1
ATOM 1019 C C . ILE A 1 125 ? -8.346 9.205 2.145 1.00 65.25 125 ILE A C 1
ATOM 1021 O O . ILE A 1 125 ? -9.528 8.970 1.914 1.00 65.25 125 ILE A O 1
ATOM 1025 N N . ILE A 1 126 ? -7.610 10.036 1.403 1.00 56.75 126 ILE A N 1
ATOM 1026 C CA . ILE A 1 126 ? -8.065 10.621 0.138 1.00 56.75 126 ILE A CA 1
ATOM 1027 C C . ILE A 1 126 ? -7.867 9.572 -0.964 1.00 56.75 126 ILE A C 1
ATOM 1029 O O . ILE A 1 126 ? -6.756 9.062 -1.147 1.00 56.75 126 ILE A O 1
ATOM 1033 N N . GLU A 1 127 ? -8.941 9.234 -1.680 1.00 48.78 127 GLU A N 1
ATOM 1034 C CA . GLU A 1 127 ? -8.878 8.420 -2.896 1.00 48.78 127 GLU A CA 1
ATOM 1035 C C . GLU A 1 127 ? -8.110 9.197 -3.974 1.00 48.78 127 GLU A C 1
ATOM 1037 O O . GLU A 1 127 ? -8.630 10.137 -4.575 1.00 48.78 127 GLU A O 1
ATOM 1042 N N . ASN A 1 128 ? -6.862 8.811 -4.228 1.00 44.34 128 ASN A N 1
ATOM 1043 C CA . ASN A 1 128 ? -6.168 9.245 -5.434 1.00 44.34 128 ASN A CA 1
ATOM 1044 C C . ASN A 1 128 ? -6.463 8.211 -6.524 1.00 44.34 128 ASN A C 1
ATOM 1046 O O . ASN A 1 128 ? -5.810 7.164 -6.559 1.00 44.34 128 ASN A O 1
ATOM 1050 N N . ASN A 1 129 ? -7.467 8.512 -7.358 1.00 38.34 129 ASN A N 1
ATOM 1051 C CA . ASN A 1 129 ? -7.702 7.840 -8.644 1.00 38.34 129 ASN A CA 1
ATOM 1052 C C . ASN A 1 129 ? -6.409 7.849 -9.477 1.00 38.34 129 ASN A C 1
ATOM 1054 O O . ASN A 1 129 ? -5.927 8.961 -9.782 1.00 38.34 129 ASN A O 1
#

Foldseek 3Di:
DVLVVPQDDQPDDPVLVVCVVPVDPCPDPVNVVVVVVLVLVCLVCVPVVCVVCVVVLQVVVVVCPDPVNVPDSVVVSVVSRVVSCVVSCVVPPVQVVVCVVDVVVVVSVVSVVVSVVVCVVVVSDDDDD

pLDDT: mean 88.21, std 10.23, range [38.34, 97.44]

Secondary structure (DSSP, 8-state):
-HHHHT-PPP---HHHHHHHH---GGG-HHHHHHHHHHHHHHHH-HHHHHHHTHHHHHHHHHHHTSHHHHH-HHHHHHHHHHHHHHHTTIIIIIHHHHHHH-HHHHHHHHHHHHHHHHHHHTTSS----

Radius of gyration: 16.81 Å; chains: 1; bounding box: 35×38×38 Å